Protein AF-0000000073452079 (afdb_homodimer)

Organism: Bacillus licheniformis (strain ATCC 14580 / DSM 13 / JCM 2505 / CCUG 7422 / NBRC 12200 / NCIMB 9375 / NCTC 10341 / NRRL NRS-1264 / Gibson 46) (NCBI:txid279010)

Structure (mmCIF, N/CA/C/O backbone):
data_AF-0000000073452079-model_v1
#
loop_
_entity.id
_entity.type
_entity.pdbx_description
1 polymer 'Uncharacterized protein'
#
loop_
_atom_site.group_PDB
_atom_site.id
_atom_site.type_symbol
_atom_site.label_atom_id
_atom_site.label_alt_id
_atom_site.label_comp_id
_atom_site.label_asym_id
_atom_site.label_entity_id
_atom_site.label_seq_id
_atom_site.pdbx_PDB_ins_code
_atom_site.Cartn_x
_atom_site.Cartn_y
_atom_site.Cartn_z
_atom_site.occupancy
_atom_site.B_iso_or_equiv
_atom_site.auth_seq_id
_atom_site.auth_comp_id
_atom_site.auth_asym_id
_atom_site.auth_atom_id
_atom_site.pdbx_PDB_model_num
ATOM 1 N N . MET A 1 1 ? -12.078 14.086 9.766 1 76.56 1 MET A N 1
ATOM 2 C CA . MET A 1 1 ? -10.648 14.258 9.523 1 76.56 1 MET A CA 1
ATOM 3 C C . MET A 1 1 ? -10.094 15.398 10.375 1 76.56 1 MET A C 1
ATOM 5 O O . MET A 1 1 ? -10.703 16.469 10.469 1 76.56 1 MET A O 1
ATOM 9 N N . ASN A 1 2 ? -9.172 15.008 11.172 1 83.81 2 ASN A N 1
ATOM 10 C CA . ASN A 1 2 ? -8.57 16.016 12.039 1 83.81 2 ASN A CA 1
ATOM 11 C C . ASN A 1 2 ? -7.367 16.672 11.375 1 83.81 2 ASN A C 1
ATOM 13 O O . ASN A 1 2 ? -6.348 16.031 11.141 1 83.81 2 ASN A O 1
ATOM 17 N N . LEU A 1 3 ? -7.477 17.953 11.031 1 92.69 3 LEU A N 1
ATOM 18 C CA . LEU A 1 3 ? -6.43 18.656 10.297 1 92.69 3 LEU A CA 1
ATOM 19 C C . LEU A 1 3 ? -5.652 19.594 11.227 1 92.69 3 LEU A C 1
ATOM 21 O O . LEU A 1 3 ? -4.875 20.422 10.758 1 92.69 3 LEU A O 1
ATOM 25 N N . ASN A 1 4 ? -5.828 19.391 12.555 1 90.44 4 ASN A N 1
ATOM 26 C CA . ASN A 1 4 ? -5.254 20.312 13.531 1 90.44 4 ASN A CA 1
ATOM 27 C C . ASN A 1 4 ? -3.748 20.125 13.664 1 90.44 4 ASN A C 1
ATOM 29 O O . ASN A 1 4 ? -3.068 20.922 14.312 1 90.44 4 ASN A O 1
ATOM 33 N N . ARG A 1 5 ? -3.312 19.078 12.984 1 93.75 5 ARG A N 1
ATOM 34 C CA . ARG A 1 5 ? -1.879 18.797 13.031 1 93.75 5 ARG 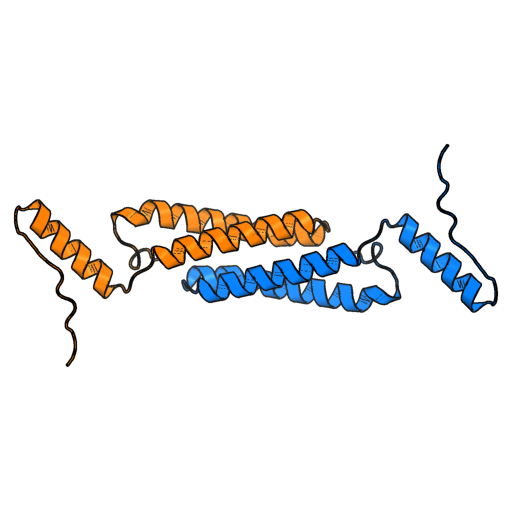A CA 1
ATOM 35 C C . ARG A 1 5 ? -1.174 19.359 11.797 1 93.75 5 ARG A C 1
ATOM 37 O O . ARG A 1 5 ? 0.013 19.109 11.586 1 93.75 5 ARG A O 1
ATOM 44 N N . PHE A 1 6 ? -1.953 20.188 11.078 1 95.56 6 PHE A N 1
ATOM 45 C CA . PHE A 1 6 ? -1.406 20.828 9.883 1 95.56 6 PHE A CA 1
ATOM 46 C C . PHE A 1 6 ? -1.555 22.344 9.953 1 95.56 6 PHE A C 1
ATOM 48 O O . PHE A 1 6 ? -2.559 22.844 10.461 1 95.56 6 PHE A O 1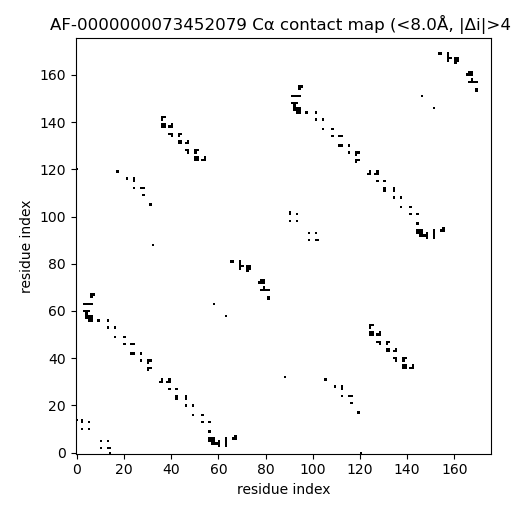
ATOM 55 N N . LEU A 1 7 ? -0.537 23 9.508 1 93.88 7 LEU A N 1
ATOM 56 C CA . LEU A 1 7 ? -0.651 24.453 9.414 1 93.88 7 LEU A CA 1
ATOM 57 C C . LEU A 1 7 ? -1.801 24.859 8.492 1 93.88 7 LEU A C 1
ATOM 59 O O . LEU A 1 7 ? -2.121 24.125 7.547 1 93.88 7 LEU A O 1
ATOM 63 N N . LYS A 1 8 ? -2.33 25.984 8.75 1 90.5 8 LYS A N 1
ATOM 64 C CA . LYS A 1 8 ? -3.461 26.469 7.965 1 90.5 8 LYS A CA 1
ATOM 65 C C . LYS A 1 8 ? -3.148 26.453 6.469 1 90.5 8 LYS A C 1
ATOM 67 O O . LYS A 1 8 ? -3.982 26.031 5.664 1 90.5 8 LYS A O 1
ATOM 72 N N . ALA A 1 9 ? -1.938 26.812 6.039 1 89.38 9 ALA A N 1
ATOM 73 C CA . ALA A 1 9 ? -1.518 26.906 4.641 1 89.38 9 ALA A CA 1
ATOM 74 C C . ALA A 1 9 ? -1.449 25.516 3.994 1 89.38 9 ALA A C 1
ATOM 76 O O . ALA A 1 9 ? -1.484 25.406 2.766 1 89.38 9 ALA A O 1
ATOM 77 N N . ASP A 1 10 ? -1.381 24.484 4.777 1 94.75 10 ASP A N 1
ATOM 78 C CA . ASP A 1 10 ? -1.18 23.125 4.266 1 94.75 10 ASP A CA 1
ATOM 79 C C . ASP A 1 10 ? -2.465 22.312 4.355 1 94.75 10 ASP A C 1
ATOM 81 O O . ASP A 1 10 ? -2.535 21.203 3.828 1 94.75 10 ASP A O 1
ATOM 85 N N . ARG A 1 11 ? -3.512 22.734 4.938 1 95.62 11 ARG A N 1
ATOM 86 C CA . ARG A 1 11 ? -4.688 21.938 5.289 1 95.62 11 ARG A CA 1
ATOM 87 C C . ARG A 1 11 ? -5.43 21.484 4.039 1 95.62 11 ARG A C 1
ATOM 89 O O . ARG A 1 11 ? -5.906 20.344 3.975 1 95.62 11 ARG A O 1
ATOM 96 N N . GLU A 1 12 ? -5.547 22.406 3.098 1 95.94 12 GLU A N 1
ATOM 97 C CA . GLU A 1 12 ? -6.219 22 1.869 1 95.94 12 GLU A CA 1
ATOM 98 C C . GLU A 1 12 ? -5.473 20.859 1.181 1 95.94 12 GLU A C 1
ATOM 100 O O . GLU A 1 12 ? -6.086 19.875 0.751 1 95.94 12 GLU A O 1
ATOM 105 N N . LYS A 1 13 ? -4.219 21.062 1.013 1 97.19 13 LYS A N 1
ATOM 106 C CA . LYS A 1 13 ? -3.41 20.016 0.395 1 97.19 13 LYS A CA 1
ATOM 107 C C . LYS A 1 13 ? -3.484 18.719 1.195 1 97.19 13 LYS A C 1
ATOM 109 O O . LYS A 1 13 ? -3.617 17.625 0.622 1 97.19 13 LYS A O 1
ATOM 114 N N . ALA A 1 14 ? -3.361 18.75 2.514 1 97.5 14 ALA A N 1
ATOM 115 C CA . ALA A 1 14 ? -3.449 17.562 3.367 1 97.5 14 ALA A CA 1
ATOM 116 C C . ALA A 1 14 ? -4.785 16.844 3.178 1 97.5 14 ALA A C 1
ATOM 118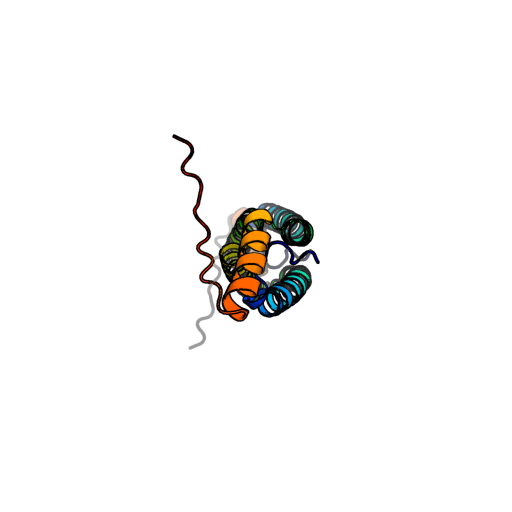 O O . ALA A 1 14 ? -4.824 15.617 3.061 1 97.5 14 ALA A O 1
ATOM 119 N N . GLU A 1 15 ? -5.836 17.594 3.121 1 97.12 15 GLU A N 1
ATOM 120 C CA . GLU A 1 15 ? -7.164 17.031 2.914 1 97.12 15 GLU A CA 1
ATOM 121 C C . GLU A 1 15 ? -7.238 16.266 1.592 1 97.12 15 GLU A C 1
ATOM 123 O O . GLU A 1 15 ? -7.777 15.164 1.534 1 97.12 15 GLU A O 1
ATOM 128 N N . ARG A 1 16 ? -6.742 16.844 0.517 1 97.56 16 ARG A N 1
ATOM 129 C CA . ARG A 1 16 ? -6.734 16.203 -0.794 1 97.56 16 ARG A CA 1
ATOM 130 C C . ARG A 1 16 ? -5.934 14.898 -0.764 1 97.56 16 ARG A C 1
ATOM 132 O O . ARG A 1 16 ? -6.34 13.898 -1.359 1 97.56 16 ARG A O 1
ATOM 139 N N . LEU A 1 17 ? -4.828 14.945 -0.024 1 98.06 17 LEU A N 1
ATOM 140 C CA . LEU A 1 17 ? -3.988 13.758 0.069 1 98.06 17 LEU A CA 1
ATOM 141 C C . LEU A 1 17 ? -4.691 12.656 0.858 1 98.06 17 LEU A C 1
ATOM 143 O O . LEU A 1 17 ? -4.594 11.477 0.513 1 98.06 17 LEU A O 1
ATOM 147 N N . PHE A 1 18 ? -5.426 13 1.907 1 97.75 18 PHE A N 1
ATOM 148 C CA . PHE A 1 18 ? -6.195 12.023 2.668 1 97.75 18 PHE A CA 1
ATOM 149 C C . PHE A 1 18 ? -7.238 11.352 1.785 1 97.75 18 PHE A C 1
ATOM 151 O O . PHE A 1 18 ? -7.332 10.117 1.759 1 97.75 18 PHE A O 1
ATOM 158 N N . ILE A 1 19 ? -7.914 12.156 1.069 1 97.81 19 ILE A N 1
ATOM 159 C CA . ILE A 1 19 ? -8.984 11.641 0.219 1 97.81 19 ILE A CA 1
ATOM 160 C C . ILE A 1 19 ? -8.391 10.727 -0.853 1 97.81 19 ILE A C 1
ATOM 162 O O . ILE A 1 19 ? -8.859 9.602 -1.047 1 97.81 19 ILE A O 1
ATOM 166 N N . SER A 1 20 ? -7.367 11.211 -1.511 1 98.19 20 SER A N 1
ATOM 167 C CA . SER A 1 20 ? -6.699 10.43 -2.547 1 98.19 20 SER A CA 1
ATOM 168 C C . SER A 1 20 ? -6.172 9.109 -1.993 1 98.19 20 SER A C 1
ATOM 170 O O . SER A 1 20 ? -6.309 8.062 -2.631 1 98.19 20 SER A O 1
ATOM 172 N N . THR A 1 21 ? -5.578 9.148 -0.859 1 98.56 21 THR A N 1
ATOM 173 C CA . THR A 1 21 ? -5 7.961 -0.249 1 98.56 21 THR A CA 1
ATOM 174 C C . THR A 1 21 ? -6.086 6.941 0.087 1 98.56 21 THR A C 1
ATOM 176 O O . THR A 1 21 ? -5.926 5.746 -0.17 1 98.56 21 THR A O 1
ATOM 179 N N . ARG A 1 22 ? -7.164 7.391 0.606 1 97.88 22 ARG A N 1
ATOM 180 C CA . ARG A 1 22 ? -8.281 6.504 0.917 1 97.88 22 ARG A CA 1
ATOM 181 C C . ARG A 1 22 ? -8.844 5.863 -0.349 1 97.88 22 ARG A C 1
ATOM 183 O O . ARG A 1 22 ? -9.172 4.676 -0.355 1 97.88 22 ARG A O 1
ATOM 190 N N . ASP A 1 23 ? -8.969 6.637 -1.409 1 98.31 23 ASP A N 1
ATOM 191 C CA . ASP A 1 23 ? -9.438 6.109 -2.686 1 98.31 23 ASP A CA 1
ATOM 192 C C . ASP A 1 23 ? -8.508 5.023 -3.211 1 98.31 23 ASP A C 1
ATOM 194 O O . ASP A 1 23 ? -8.961 3.984 -3.693 1 98.31 23 ASP A O 1
ATOM 198 N N . LEU A 1 24 ? -7.246 5.309 -3.117 1 98.69 24 LEU A N 1
ATOM 199 C CA . LEU A 1 24 ? -6.246 4.344 -3.57 1 98.69 24 LEU A CA 1
ATOM 200 C C . LEU A 1 24 ? -6.34 3.053 -2.768 1 98.69 24 LEU A C 1
ATOM 202 O O . LEU A 1 24 ? -6.309 1.959 -3.336 1 98.69 24 LEU A O 1
ATOM 206 N N . ILE A 1 25 ? -6.473 3.217 -1.452 1 98.75 25 ILE A N 1
ATOM 207 C CA . ILE A 1 25 ? -6.578 2.045 -0.589 1 98.75 25 ILE A CA 1
ATOM 208 C C . ILE A 1 25 ? -7.785 1.206 -1.001 1 98.75 25 ILE A C 1
ATOM 210 O O . ILE A 1 25 ? -7.711 -0.024 -1.044 1 98.75 25 ILE A O 1
ATOM 214 N N . SER A 1 26 ? -8.82 1.77 -1.353 1 98.38 26 SER A N 1
ATOM 215 C CA . SER A 1 26 ? -10.055 1.079 -1.699 1 98.38 26 SER A CA 1
ATOM 216 C C . SER A 1 26 ? -9.906 0.296 -3 1 98.38 26 SER A C 1
ATOM 218 O O . SER A 1 26 ? -10.719 -0.582 -3.299 1 98.38 26 SER A O 1
ATOM 220 N N . GLU A 1 27 ? -8.945 0.631 -3.789 1 98.38 27 GLU A N 1
ATOM 221 C CA . GLU A 1 27 ? -8.734 -0.029 -5.074 1 98.38 27 GLU A CA 1
ATOM 222 C C . GLU A 1 27 ? -7.887 -1.29 -4.91 1 98.38 27 GLU A C 1
ATOM 224 O O . GLU A 1 27 ? -7.883 -2.156 -5.789 1 98.38 27 GLU A O 1
ATOM 229 N N . LEU A 1 28 ? -7.188 -1.389 -3.854 1 98.56 28 LEU A N 1
ATOM 230 C CA . LEU A 1 28 ? -6.168 -2.422 -3.691 1 98.56 28 LEU A CA 1
ATOM 231 C C . LEU A 1 28 ? -6.801 -3.809 -3.668 1 98.56 28 LEU A C 1
ATOM 233 O O . LEU A 1 28 ? -6.312 -4.73 -4.32 1 98.56 28 LEU A O 1
ATOM 237 N N . PRO A 1 29 ? -7.941 -4.027 -2.975 1 97.5 29 PRO A N 1
ATOM 238 C CA . PRO A 1 29 ? -8.523 -5.371 -2.936 1 97.5 29 PRO A CA 1
ATOM 239 C C . PRO A 1 29 ? -8.867 -5.906 -4.324 1 97.5 29 PRO A C 1
ATOM 241 O O . PRO A 1 29 ? -8.57 -7.062 -4.633 1 97.5 29 PRO A O 1
ATOM 244 N N . ALA A 1 30 ? -9.461 -5.066 -5.129 1 96.88 30 ALA A N 1
ATOM 245 C CA . ALA A 1 30 ? -9.805 -5.504 -6.48 1 96.88 30 ALA A CA 1
ATOM 246 C C . ALA A 1 30 ? -8.555 -5.844 -7.285 1 96.88 30 ALA A C 1
ATOM 248 O O . ALA A 1 30 ? -8.539 -6.82 -8.039 1 96.88 30 ALA A O 1
ATOM 249 N N . ALA A 1 31 ? -7.523 -5.016 -7.203 1 97.19 31 ALA A N 1
ATOM 250 C CA . ALA A 1 31 ? -6.273 -5.27 -7.914 1 97.19 31 ALA A CA 1
ATOM 251 C C . ALA A 1 31 ? -5.691 -6.625 -7.527 1 97.19 31 ALA A C 1
ATOM 253 O O . ALA A 1 31 ? -5.234 -7.379 -8.391 1 97.19 31 ALA A O 1
ATOM 254 N N . ILE A 1 32 ? -5.734 -6.969 -6.254 1 96.62 32 ILE A N 1
ATOM 255 C CA . ILE A 1 32 ? -5.227 -8.242 -5.762 1 96.62 32 ILE A CA 1
ATOM 256 C C . ILE A 1 32 ? -6.082 -9.383 -6.301 1 96.62 32 ILE A C 1
ATOM 258 O O . ILE A 1 32 ? -5.555 -10.391 -6.789 1 96.62 32 ILE A O 1
ATOM 262 N N . GLU A 1 33 ? -7.387 -9.219 -6.227 1 93.69 33 GLU A N 1
ATOM 263 C CA . GLU A 1 33 ? -8.312 -10.25 -6.676 1 93.69 33 GLU A CA 1
ATOM 264 C C . GLU A 1 33 ? -8.141 -10.531 -8.164 1 93.69 33 GLU A C 1
ATOM 266 O O . GLU A 1 33 ? -8.281 -11.68 -8.609 1 93.69 33 GLU A O 1
ATOM 271 N N . GLU A 1 34 ? -7.84 -9.547 -8.914 1 94.5 34 GLU A N 1
ATOM 272 C CA . GLU A 1 34 ? -7.707 -9.656 -10.359 1 94.5 34 GLU A CA 1
ATOM 273 C C . GLU A 1 34 ? -6.273 -10.008 -10.758 1 94.5 34 GLU A C 1
ATOM 275 O O . GLU A 1 34 ? -5.941 -10.031 -11.945 1 94.5 34 GLU A O 1
ATOM 280 N N . HIS A 1 35 ? -5.363 -10.141 -9.82 1 94.81 35 HIS A N 1
ATOM 281 C CA . HIS A 1 35 ? -3.963 -10.508 -9.992 1 94.81 35 HIS A CA 1
ATOM 282 C C . HIS A 1 35 ? -3.193 -9.422 -10.734 1 94.81 35 HIS A C 1
ATOM 284 O O . HIS A 1 35 ? -2.309 -9.719 -11.539 1 94.81 35 HIS A O 1
ATOM 290 N N . ASP A 1 36 ? -3.693 -8.289 -10.625 1 96.56 36 ASP A N 1
ATOM 291 C CA . ASP A 1 36 ? -2.941 -7.145 -11.133 1 96.56 36 ASP A CA 1
ATOM 292 C C . ASP A 1 36 ? -1.875 -6.699 -10.141 1 96.56 36 ASP A C 1
ATOM 294 O O . ASP A 1 36 ? -1.983 -5.625 -9.547 1 96.56 36 ASP A O 1
ATOM 298 N N . PHE A 1 37 ? -0.832 -7.41 -10.023 1 97.44 37 PHE A N 1
ATOM 299 C CA . PHE A 1 37 ? 0.201 -7.191 -9.016 1 97.44 37 PHE A CA 1
ATOM 300 C C . PHE A 1 37 ? 1.016 -5.945 -9.344 1 97.44 37 PHE A C 1
ATOM 302 O O . PHE A 1 37 ? 1.437 -5.219 -8.438 1 97.44 37 PHE A O 1
ATOM 309 N N . GLU A 1 38 ? 1.176 -5.719 -10.633 1 97.38 38 GLU A N 1
ATOM 310 C CA . GLU A 1 38 ? 1.884 -4.504 -11.023 1 97.38 38 GLU A CA 1
ATOM 311 C C . GLU A 1 38 ? 1.089 -3.256 -10.656 1 97.38 38 GLU A C 1
ATOM 313 O O . GLU A 1 38 ? 1.649 -2.287 -10.141 1 97.38 38 GLU A O 1
ATOM 318 N N . GLY A 1 39 ? -0.21 -3.275 -10.906 1 98.31 39 GLY A N 1
ATOM 319 C CA . GLY A 1 39 ? -1.071 -2.188 -10.469 1 98.31 39 GLY A CA 1
ATOM 320 C C . GLY A 1 39 ? -1.051 -1.977 -8.969 1 98.31 39 GLY A C 1
ATOM 321 O O . GLY A 1 39 ? -1.015 -0.838 -8.5 1 98.31 39 GLY A O 1
ATOM 322 N N . CYS A 1 40 ? -1.054 -3.082 -8.234 1 98.56 40 CYS A N 1
ATOM 323 C CA . CYS A 1 40 ? -0.98 -3.014 -6.777 1 98.56 40 CYS A CA 1
ATOM 324 C C . CYS A 1 40 ? 0.295 -2.312 -6.328 1 98.56 40 CYS A C 1
ATOM 326 O O . CYS A 1 40 ? 0.262 -1.472 -5.426 1 98.56 40 CYS A O 1
ATOM 328 N N . VAL A 1 41 ? 1.403 -2.639 -6.918 1 98.81 41 VAL A N 1
ATOM 329 C CA . VAL A 1 41 ? 2.691 -2.037 -6.586 1 98.81 41 VAL A CA 1
ATOM 330 C C . VAL A 1 41 ? 2.635 -0.53 -6.824 1 98.81 41 VAL A C 1
ATOM 332 O O . VAL A 1 41 ? 3.072 0.255 -5.98 1 98.81 41 VAL A O 1
ATOM 335 N N . GLU A 1 42 ? 2.066 -0.187 -7.934 1 98.75 42 GLU A N 1
ATOM 336 C CA . GLU A 1 42 ? 1.959 1.229 -8.273 1 98.75 42 GLU A CA 1
ATOM 337 C C . GLU A 1 42 ? 1.081 1.974 -7.273 1 98.75 42 GLU A C 1
ATOM 339 O O . GLU A 1 42 ? 1.432 3.066 -6.824 1 98.75 42 GLU A O 1
ATOM 344 N N . ILE A 1 43 ? -0.052 1.402 -6.969 1 98.88 43 ILE A N 1
ATOM 345 C CA . ILE A 1 43 ? -0.964 2.01 -6.008 1 98.88 43 ILE A CA 1
ATOM 346 C C . ILE A 1 43 ? -0.269 2.154 -4.656 1 98.88 43 ILE A C 1
ATOM 348 O O . ILE A 1 43 ? -0.299 3.225 -4.047 1 98.88 43 ILE A O 1
ATOM 352 N N . ALA A 1 44 ? 0.377 1.076 -4.172 1 98.88 44 ALA A N 1
ATOM 353 C CA . ALA A 1 44 ? 1.053 1.094 -2.879 1 98.88 44 ALA A CA 1
ATOM 354 C C . ALA A 1 44 ? 2.186 2.117 -2.865 1 98.88 44 ALA A C 1
ATOM 356 O O . ALA A 1 44 ? 2.41 2.789 -1.855 1 98.88 44 ALA A O 1
ATOM 357 N N . ALA A 1 45 ? 2.9 2.252 -3.947 1 98.88 45 ALA A N 1
ATOM 358 C CA . ALA A 1 45 ? 3.971 3.242 -4.047 1 98.88 45 ALA A CA 1
ATOM 359 C C . ALA A 1 45 ? 3.42 4.66 -3.918 1 98.88 45 ALA A C 1
ATOM 361 O O . ALA A 1 45 ? 4.035 5.516 -3.277 1 98.88 45 ALA A O 1
ATOM 362 N N . THR A 1 46 ? 2.303 4.906 -4.543 1 98.88 46 THR A N 1
ATOM 363 C CA . THR A 1 46 ? 1.669 6.215 -4.441 1 98.88 46 THR A CA 1
ATOM 364 C C . THR A 1 46 ? 1.218 6.488 -3.01 1 98.88 46 THR A C 1
ATOM 366 O O . THR A 1 46 ? 1.347 7.609 -2.518 1 98.88 46 THR A O 1
ATOM 369 N N . ILE A 1 47 ? 0.692 5.469 -2.365 1 98.94 47 ILE A N 1
ATOM 370 C CA . ILE A 1 47 ? 0.299 5.605 -0.967 1 98.94 47 ILE A CA 1
ATOM 371 C C . ILE A 1 47 ? 1.512 5.996 -0.126 1 98.94 47 ILE A C 1
ATOM 373 O O . ILE A 1 47 ? 1.421 6.875 0.735 1 98.94 47 ILE A O 1
ATOM 377 N N . ILE A 1 48 ? 2.635 5.395 -0.388 1 98.94 48 ILE A N 1
ATOM 378 C CA . ILE A 1 48 ? 3.865 5.723 0.327 1 98.94 48 ILE A CA 1
ATOM 379 C C . ILE A 1 48 ? 4.207 7.195 0.123 1 98.94 48 ILE A C 1
ATOM 381 O O . ILE A 1 48 ? 4.5 7.91 1.085 1 98.94 48 ILE A O 1
ATOM 385 N N . LEU A 1 49 ? 4.148 7.613 -1.11 1 98.88 49 LEU A N 1
ATOM 386 C CA . LEU A 1 49 ? 4.469 9.008 -1.418 1 98.88 49 LEU A CA 1
ATOM 387 C C . LEU A 1 49 ? 3.525 9.953 -0.688 1 98.88 49 LEU A C 1
ATOM 389 O O . LEU A 1 49 ? 3.969 10.938 -0.086 1 98.88 49 LEU A O 1
ATOM 393 N N . ASN A 1 50 ? 2.234 9.672 -0.745 1 98.81 50 ASN A N 1
ATOM 394 C CA . ASN A 1 50 ? 1.255 10.508 -0.06 1 98.81 50 ASN A CA 1
ATOM 395 C C . ASN A 1 50 ? 1.527 10.578 1.439 1 98.81 50 ASN A C 1
ATOM 397 O O . ASN A 1 50 ? 1.449 11.656 2.039 1 98.81 50 ASN A O 1
ATOM 401 N N . CYS A 1 51 ? 1.852 9.469 2.01 1 98.69 51 CYS A N 1
ATOM 402 C CA . CYS A 1 51 ? 2.084 9.406 3.449 1 98.69 51 CYS A CA 1
ATOM 403 C C . CYS A 1 51 ? 3.354 10.156 3.83 1 98.69 51 CYS A C 1
ATOM 405 O O . CYS A 1 51 ? 3.402 10.812 4.871 1 98.69 51 CYS A O 1
ATOM 407 N N . LYS A 1 52 ? 4.371 10.016 3.033 1 98.56 52 LYS A N 1
ATOM 408 C CA . LYS A 1 52 ? 5.59 10.781 3.287 1 98.56 52 LYS A CA 1
ATOM 409 C C . LYS A 1 52 ? 5.312 12.281 3.236 1 98.56 52 LYS A C 1
ATOM 411 O O . LYS A 1 52 ? 5.816 13.039 4.066 1 98.56 52 LYS A O 1
ATOM 416 N N . ASP A 1 53 ? 4.523 12.734 2.283 1 98 53 ASP A N 1
ATOM 417 C CA . ASP A 1 53 ? 4.148 14.141 2.182 1 98 53 ASP A CA 1
ATOM 418 C C . ASP A 1 53 ? 3.344 14.578 3.4 1 98 53 ASP A C 1
ATOM 420 O O . ASP A 1 53 ? 3.582 15.656 3.953 1 98 53 ASP A O 1
ATOM 424 N N . LEU A 1 54 ? 2.432 13.742 3.787 1 97.94 54 LEU A N 1
ATOM 425 C CA . LEU A 1 54 ? 1.606 14.055 4.949 1 97.94 54 LEU A CA 1
ATOM 426 C C . LEU A 1 54 ? 2.459 14.156 6.211 1 97.94 54 LEU A C 1
ATOM 428 O O . LEU A 1 54 ? 2.266 15.062 7.023 1 97.94 54 LEU A O 1
ATOM 432 N N . LYS A 1 55 ? 3.342 13.25 6.332 1 97.31 55 LYS A N 1
ATOM 433 C CA . LYS A 1 55 ? 4.242 13.273 7.48 1 97.31 55 LYS A CA 1
ATOM 434 C C . LYS A 1 55 ? 5.066 14.555 7.508 1 97.31 55 LYS A C 1
ATOM 436 O O . LYS A 1 55 ? 5.25 15.156 8.57 1 97.31 55 LYS A O 1
ATOM 441 N N . ARG A 1 56 ? 5.508 14.969 6.398 1 96.69 56 ARG A N 1
ATOM 442 C CA . ARG A 1 56 ? 6.312 16.188 6.281 1 96.69 56 ARG A CA 1
ATOM 443 C C . ARG A 1 56 ? 5.508 17.406 6.695 1 96.69 56 ARG A C 1
ATOM 445 O O . ARG A 1 56 ? 6.055 18.344 7.293 1 96.69 56 ARG A O 1
ATOM 452 N N . MET A 1 57 ? 4.277 17.344 6.449 1 95.5 57 MET A N 1
ATOM 453 C CA . MET A 1 57 ? 3.414 18.5 6.695 1 95.5 57 MET A CA 1
ATOM 454 C C . MET A 1 57 ? 2.883 18.484 8.125 1 95.5 57 MET A C 1
ATOM 456 O O . MET A 1 57 ? 2.318 19.484 8.594 1 95.5 57 MET A O 1
ATOM 460 N N . GLU A 1 58 ? 3.023 17.406 8.75 1 95.44 58 GLU A N 1
ATOM 461 C CA . GLU A 1 58 ? 2.426 17.25 10.07 1 95.44 58 GLU A CA 1
ATOM 462 C C . GLU A 1 58 ? 3.289 17.906 11.141 1 95.44 58 GLU A C 1
ATOM 464 O O . GLU A 1 58 ? 4.516 17.797 11.109 1 95.44 58 GLU A O 1
ATOM 469 N N . HIS A 1 59 ? 2.66 18.562 12.109 1 92 59 HIS A N 1
ATOM 470 C CA . HIS A 1 59 ? 3.291 19.172 13.273 1 92 59 HIS A CA 1
ATOM 471 C C . HIS A 1 59 ? 2.482 18.922 14.539 1 92 59 HIS A C 1
ATOM 473 O O . HIS A 1 59 ? 1.27 18.703 14.477 1 92 59 HIS A O 1
ATOM 479 N N . PRO A 1 60 ? 3.273 18.891 15.625 1 90.5 60 PRO A N 1
ATOM 480 C CA . PRO A 1 60 ? 2.496 18.844 16.859 1 90.5 60 PRO A CA 1
ATOM 481 C C . PRO A 1 60 ? 1.485 19.984 16.984 1 90.5 60 PRO A C 1
ATOM 483 O O . PRO A 1 60 ? 1.77 21.109 16.562 1 90.5 60 PRO A O 1
ATOM 486 N N . GLU A 1 61 ? 0.383 19.672 17.5 1 87.81 61 GLU A N 1
ATOM 487 C CA . GLU A 1 61 ? -0.72 20.625 17.578 1 87.81 61 GLU A CA 1
ATOM 488 C C . GLU A 1 61 ? -0.277 21.922 18.219 1 87.81 61 GLU A C 1
ATOM 490 O O . GLU A 1 61 ? -0.709 23 17.812 1 87.81 61 GLU A O 1
ATOM 495 N N . GLN A 1 62 ? 0.51 21.781 19.219 1 88.56 62 GLN A N 1
ATOM 496 C CA . GLN A 1 62 ? 0.99 22.969 19.922 1 88.56 62 GLN A CA 1
ATOM 497 C C . GLN A 1 62 ? 1.768 23.891 19 1 88.56 62 GLN A C 1
ATOM 499 O O . GLN A 1 62 ? 1.64 25.109 19.078 1 88.56 62 GLN A O 1
ATOM 504 N N . VAL A 1 63 ? 2.553 23.25 18.141 1 90.06 63 VAL A N 1
ATOM 505 C CA . VAL A 1 63 ? 3.342 24.016 17.188 1 90.06 63 VAL A CA 1
ATOM 506 C C . VAL A 1 63 ? 2.414 24.703 16.188 1 90.06 63 VAL A C 1
ATOM 508 O O . VAL A 1 63 ? 2.615 25.875 15.852 1 90.06 63 VAL A O 1
ATOM 511 N N . VAL A 1 64 ? 1.407 24.062 15.82 1 88.88 64 VAL A N 1
ATOM 512 C CA . VAL A 1 64 ? 0.439 24.609 14.883 1 88.88 64 VAL A CA 1
ATOM 513 C C . VAL A 1 64 ? -0.262 25.812 15.508 1 88.88 64 VAL A C 1
ATOM 515 O O . VAL A 1 64 ? -0.385 26.875 14.875 1 88.88 64 VAL A O 1
ATOM 518 N N . ARG A 1 65 ? -0.605 25.703 16.719 1 86.31 65 ARG A N 1
ATOM 519 C CA . ARG A 1 65 ? -1.29 26.781 17.406 1 86.31 65 ARG A CA 1
ATOM 520 C C . ARG A 1 65 ? -0.385 28.016 17.547 1 86.31 65 ARG A C 1
ATOM 522 O O . ARG A 1 65 ? -0.822 29.141 17.328 1 86.31 65 ARG A O 1
ATOM 529 N N . LEU A 1 66 ? 0.822 27.766 17.906 1 87.75 66 LEU A N 1
ATOM 530 C CA . LEU A 1 66 ? 1.779 28.859 18.062 1 87.75 66 LEU A CA 1
ATOM 531 C C . LEU A 1 66 ? 1.995 29.578 16.734 1 87.75 66 LEU A C 1
ATOM 533 O O . LEU A 1 66 ? 2.055 30.812 16.688 1 87.75 66 LEU A O 1
ATOM 537 N N . HIS A 1 67 ? 2.045 28.766 15.758 1 86.25 67 HIS A N 1
ATOM 538 C CA . HIS A 1 67 ? 2.227 29.359 14.438 1 86.25 67 HIS A CA 1
ATOM 539 C C . HIS A 1 67 ? 1.021 30.203 14.039 1 86.25 67 HIS A C 1
ATOM 541 O O . HIS A 1 67 ? 1.175 31.281 13.453 1 86.25 67 HIS A O 1
ATOM 547 N N . GLU A 1 68 ? -0.119 29.781 14.297 1 85.12 68 GLU A N 1
ATOM 548 C CA . GLU A 1 68 ? -1.331 30.516 13.93 1 85.12 68 GLU A CA 1
ATOM 549 C C . GLU A 1 68 ? -1.445 31.812 14.719 1 85.12 68 GLU A C 1
ATOM 551 O O . GLU A 1 68 ? -1.834 32.844 14.164 1 85.12 68 GLU A O 1
ATOM 556 N N . ILE A 1 69 ? -1.059 31.75 15.969 1 84.56 69 ILE A N 1
ATOM 557 C CA . ILE A 1 69 ? -1.057 32.938 16.797 1 84.56 69 ILE A CA 1
ATOM 558 C C . ILE A 1 69 ? -0.022 33.938 16.266 1 84.56 69 ILE A C 1
ATOM 560 O O . ILE A 1 69 ? -0.317 35.125 16.094 1 84.56 69 ILE A O 1
ATOM 564 N N . ALA A 1 70 ? 1.137 33.5 16.016 1 83.81 70 ALA A N 1
ATOM 565 C CA . ALA A 1 70 ? 2.213 34.344 15.5 1 83.81 70 ALA A CA 1
ATOM 566 C C . ALA A 1 70 ? 1.827 34.969 14.164 1 83.81 70 ALA A C 1
ATOM 568 O O . ALA A 1 70 ? 2.115 36.156 13.922 1 83.81 70 ALA A O 1
ATOM 569 N N . SER A 1 71 ? 1.167 34.156 13.367 1 79.88 71 SER A N 1
ATOM 570 C CA . SER A 1 71 ? 0.749 34.656 12.062 1 79.88 71 SER A CA 1
ATOM 571 C C . SER A 1 71 ? -0.278 35.781 12.195 1 79.88 71 SER A C 1
ATOM 573 O O . SER A 1 71 ? -0.263 36.75 11.422 1 79.88 71 SER A O 1
ATOM 575 N N . LYS A 1 72 ? -1.118 35.688 13.203 1 80.56 72 LYS A N 1
ATOM 576 C CA . LYS A 1 72 ? -2.117 36.719 13.453 1 80.56 72 LYS A CA 1
ATOM 577 C C . LYS A 1 72 ? -1.459 38.062 13.867 1 80.56 72 LYS A C 1
ATOM 579 O O . LYS A 1 72 ? -1.883 39.125 13.438 1 80.56 72 LYS A O 1
ATOM 584 N N . PHE A 1 73 ? -0.409 37.875 14.578 1 80.31 73 PHE A N 1
ATOM 585 C CA . PHE A 1 73 ? 0.284 39.062 15.039 1 80.31 73 PHE A CA 1
ATOM 586 C C . PHE A 1 73 ? 1.102 39.688 13.914 1 80.31 73 PHE A C 1
ATOM 588 O O . PHE A 1 73 ? 1.142 40.906 13.773 1 80.31 73 PHE A O 1
ATOM 595 N N . ALA A 1 74 ? 1.706 38.844 13.125 1 76.56 74 ALA A N 1
ATOM 596 C CA . ALA A 1 74 ? 2.484 39.344 12 1 76.56 74 ALA A CA 1
ATOM 597 C C . ALA A 1 74 ? 1.594 40.094 11.008 1 76.56 74 ALA A C 1
ATOM 599 O O . ALA A 1 74 ? 1.986 41.125 10.469 1 76.56 74 ALA A O 1
ATOM 600 N N . ASN A 1 75 ? 0.485 39.625 10.938 1 78.38 75 ASN A N 1
ATOM 601 C CA . ASN A 1 75 ? -0.453 40.25 10.023 1 78.38 75 ASN A CA 1
ATOM 602 C C . ASN A 1 75 ? -0.901 41.625 10.547 1 78.38 75 ASN A C 1
ATOM 604 O O . ASN A 1 75 ? -1.333 42.469 9.766 1 78.38 75 ASN A O 1
ATOM 608 N N . ARG A 1 76 ? -0.706 41.781 11.898 1 81.06 76 ARG A N 1
ATOM 609 C CA . ARG A 1 76 ? -1.056 43.062 12.516 1 81.06 76 ARG A CA 1
ATOM 610 C C . ARG A 1 76 ? 0.173 43.938 12.672 1 81.06 76 ARG A C 1
ATOM 612 O O . ARG A 1 76 ? 0.118 44.969 13.352 1 81.06 76 ARG A O 1
ATOM 619 N N . GLY A 1 77 ? 1.27 43.5 11.945 1 73.56 77 GLY A N 1
ATOM 620 C CA . GLY A 1 77 ? 2.475 44.312 11.977 1 73.56 77 GLY A CA 1
ATOM 621 C C . GLY A 1 77 ? 3.348 44.062 13.188 1 73.56 77 GLY A C 1
ATOM 622 O O . GLY A 1 77 ? 4.258 44.812 13.492 1 73.56 77 GLY A O 1
ATOM 623 N N . LEU A 1 78 ? 2.908 42.875 14 1 66.5 78 LEU A N 1
ATOM 624 C CA . LEU A 1 78 ? 3.707 42.562 15.18 1 66.5 78 LEU A CA 1
ATOM 625 C C . LEU A 1 78 ? 4.688 41.438 14.883 1 66.5 78 LEU A C 1
ATOM 627 O O . LEU A 1 78 ? 4.344 40.469 14.188 1 66.5 78 LEU A O 1
ATOM 631 N N . ASN A 1 79 ? 6.051 41.625 14.898 1 60.03 79 ASN A N 1
ATOM 632 C CA . ASN A 1 79 ? 7.074 40.594 14.68 1 60.03 79 ASN A CA 1
ATOM 633 C C . ASN A 1 79 ? 7.039 39.531 15.773 1 60.03 79 ASN A C 1
ATOM 635 O O . ASN A 1 79 ? 7.309 39.812 16.938 1 60.03 79 ASN A O 1
ATOM 639 N N . VAL A 1 80 ? 6.266 38.469 15.664 1 57.09 80 VAL A N 1
ATOM 640 C CA . VAL A 1 80 ? 6.176 37.438 16.672 1 57.09 80 VAL A CA 1
ATOM 641 C C . VAL A 1 80 ? 7.09 36.25 16.312 1 57.09 80 VAL A C 1
ATOM 643 O O . VAL A 1 80 ? 7.121 35.844 15.148 1 57.09 80 VAL A O 1
ATOM 646 N N . SER A 1 81 ? 8.297 36.125 16.953 1 54.12 81 SER A N 1
ATOM 647 C CA . SER A 1 81 ? 9.195 35 16.688 1 54.12 81 SER A CA 1
ATOM 648 C C . SER A 1 81 ? 8.953 33.844 17.672 1 54.12 81 SER A C 1
ATOM 650 O O . SER A 1 81 ? 8.75 34.094 18.859 1 54.12 81 SER A O 1
ATOM 652 N N . THR A 1 82 ? 8.422 32.781 17.266 1 53.91 82 THR A N 1
ATOM 653 C CA . THR A 1 82 ? 8.289 31.578 18.078 1 53.91 82 THR A CA 1
ATOM 654 C C . THR A 1 82 ? 9.633 31.156 18.656 1 53.91 82 THR A C 1
ATOM 656 O O . THR A 1 82 ? 10.602 30.984 17.922 1 53.91 82 THR A O 1
ATOM 659 N N . VAL A 1 83 ? 9.984 31.438 19.891 1 51.53 83 VAL A N 1
ATOM 660 C CA . VAL A 1 83 ? 11.258 31.047 20.5 1 51.53 83 VAL A CA 1
ATOM 661 C C . VAL A 1 83 ? 11.109 29.703 21.188 1 51.53 83 VAL A C 1
ATOM 663 O O . VAL A 1 83 ? 10.07 29.406 21.781 1 51.53 83 VAL A O 1
ATOM 666 N N . ARG A 1 84 ? 11.586 28.516 20.516 1 50.16 84 ARG A N 1
ATOM 667 C CA . ARG A 1 84 ? 11.656 27.219 21.188 1 50.16 84 ARG A CA 1
ATOM 668 C C . ARG A 1 84 ? 12.406 27.328 22.516 1 50.16 84 ARG A C 1
ATOM 670 O O . ARG A 1 84 ? 13.469 27.953 22.578 1 50.16 84 ARG A O 1
ATOM 677 N N . ARG A 1 85 ? 11.727 27.125 23.609 1 48.69 85 ARG A N 1
ATOM 678 C CA . ARG A 1 85 ? 12.359 27.203 24.922 1 48.69 85 ARG A CA 1
ATOM 679 C C . ARG A 1 85 ? 13.383 26.094 25.109 1 48.69 85 ARG A C 1
ATOM 681 O O . ARG A 1 85 ? 13.078 24.922 24.875 1 48.69 85 ARG A O 1
ATOM 688 N N . SER A 1 86 ? 14.625 26.281 24.734 1 46.59 86 SER A N 1
ATOM 689 C CA . SER A 1 86 ? 15.703 25.359 25.078 1 46.59 86 SER A CA 1
ATOM 690 C C . SER A 1 86 ? 15.695 25.031 26.562 1 46.59 86 SER A C 1
ATOM 692 O O . SER A 1 86 ? 15.727 25.938 27.406 1 46.59 86 SER A O 1
ATOM 694 N N . PHE A 1 87 ? 14.914 24.047 27 1 40.28 87 PHE A N 1
ATOM 695 C CA . PHE A 1 87 ? 15.117 23.703 28.406 1 40.28 87 PHE A CA 1
ATOM 696 C C . PHE A 1 87 ? 16.594 23.422 28.672 1 40.28 87 PHE A C 1
ATOM 698 O O . PHE A 1 87 ? 17.203 22.609 27.984 1 40.28 87 PHE A O 1
ATOM 705 N N . GLN A 1 88 ? 17.344 24.375 29.281 1 34.12 88 GLN A N 1
ATOM 706 C CA . GLN A 1 88 ? 18.625 24.078 29.922 1 34.12 88 GLN A CA 1
ATOM 707 C C . GLN A 1 88 ? 18.484 22.953 30.938 1 34.12 88 GLN A C 1
ATOM 709 O O . GLN A 1 88 ? 17.516 22.922 31.703 1 34.12 88 GLN A O 1
ATOM 714 N N . MET B 1 1 ? -10.359 -17.438 -4.383 1 76.38 1 MET B N 1
ATOM 715 C CA . MET B 1 1 ? -8.984 -17.188 -4.812 1 76.38 1 MET B CA 1
ATOM 716 C C . MET B 1 1 ? -8.562 -18.188 -5.887 1 76.38 1 MET B C 1
ATOM 718 O O . MET B 1 1 ? -8.82 -19.375 -5.77 1 76.38 1 MET B O 1
ATOM 722 N N . ASN B 1 2 ? -8.258 -17.609 -6.988 1 83.31 2 ASN B N 1
ATOM 723 C CA . ASN B 1 2 ? -7.848 -18.469 -8.094 1 83.31 2 ASN B CA 1
ATOM 724 C C . ASN B 1 2 ? -6.336 -18.688 -8.102 1 83.31 2 ASN B C 1
ATOM 726 O O . ASN B 1 2 ? -5.566 -17.75 -8.297 1 83.31 2 ASN B O 1
ATOM 730 N N . LEU B 1 3 ? -5.883 -19.906 -7.84 1 92.38 3 LEU B N 1
ATOM 731 C CA . LEU B 1 3 ? -4.465 -20.219 -7.711 1 92.38 3 LEU B CA 1
ATOM 732 C C . LEU B 1 3 ? -3.949 -20.938 -8.953 1 92.38 3 LEU B C 1
ATOM 734 O O . LEU B 1 3 ? -2.832 -21.453 -8.953 1 92.38 3 LEU B O 1
ATOM 738 N N . ASN B 1 4 ? -4.75 -20.906 -10.047 1 90.06 4 ASN B N 1
ATOM 739 C CA . ASN B 1 4 ? -4.43 -21.672 -11.242 1 90.06 4 ASN B CA 1
ATOM 740 C C . ASN B 1 4 ? -3.285 -21.031 -12.023 1 90.06 4 ASN B C 1
ATOM 742 O O . ASN B 1 4 ? -2.756 -21.641 -12.961 1 90.06 4 ASN B O 1
ATOM 746 N N . ARG B 1 5 ? -2.941 -19.875 -11.523 1 93.5 5 ARG B N 1
ATOM 747 C CA . ARG B 1 5 ? -1.843 -19.188 -12.195 1 93.5 5 ARG B CA 1
ATOM 748 C C . ARG B 1 5 ? -0.526 -19.422 -11.461 1 93.5 5 ARG B C 1
ATOM 750 O O . ARG B 1 5 ? 0.486 -18.797 -11.781 1 93.5 5 ARG B O 1
ATOM 757 N N . PHE B 1 6 ? -0.584 -20.391 -10.531 1 95.5 6 PHE B N 1
ATOM 758 C CA . PHE B 1 6 ? 0.605 -20.719 -9.766 1 95.5 6 PHE B CA 1
ATOM 759 C C . PHE B 1 6 ? 0.911 -22.219 -9.867 1 95.5 6 PHE B C 1
ATOM 761 O O . PHE B 1 6 ? -0.004 -23.047 -9.898 1 95.5 6 PHE B O 1
ATOM 768 N N . LEU B 1 7 ? 2.164 -22.5 -9.984 1 93.75 7 LEU B N 1
ATOM 769 C CA . LEU B 1 7 ? 2.553 -23.906 -9.953 1 93.75 7 LEU B CA 1
ATOM 770 C C . LEU B 1 7 ? 2.127 -24.562 -8.648 1 93.75 7 LEU B C 1
ATOM 772 O O . LEU B 1 7 ? 2.064 -23.906 -7.609 1 93.75 7 LEU B O 1
ATOM 776 N N . LYS B 1 8 ? 1.921 -25.828 -8.711 1 90.38 8 LYS B N 1
ATOM 777 C CA . LYS B 1 8 ? 1.478 -26.578 -7.539 1 90.38 8 LYS B CA 1
ATOM 778 C C . LYS B 1 8 ? 2.406 -26.344 -6.352 1 90.38 8 LYS B C 1
ATOM 780 O O . LYS B 1 8 ? 1.946 -26.156 -5.227 1 90.38 8 LYS B O 1
ATOM 785 N N . ALA B 1 9 ? 3.717 -26.281 -6.551 1 89.12 9 ALA B N 1
ATOM 786 C CA . ALA B 1 9 ? 4.73 -26.141 -5.512 1 89.12 9 ALA B CA 1
ATOM 787 C C . ALA B 1 9 ? 4.664 -24.75 -4.863 1 89.12 9 ALA B C 1
ATOM 789 O O . ALA B 1 9 ? 5.16 -24.562 -3.752 1 89.12 9 ALA B O 1
ATOM 790 N N . ASP B 1 10 ? 4.051 -23.812 -5.508 1 94.81 10 ASP B N 1
ATOM 791 C CA . ASP B 1 10 ? 4.043 -22.422 -5.043 1 94.81 10 ASP B CA 1
ATOM 792 C C . ASP B 1 10 ? 2.68 -22.047 -4.473 1 94.81 10 ASP B C 1
ATOM 794 O O . ASP B 1 10 ? 2.523 -20.969 -3.893 1 94.81 10 ASP B O 1
ATOM 798 N N . ARG B 1 11 ? 1.667 -22.812 -4.555 1 95.62 11 ARG B N 1
ATOM 799 C CA . ARG B 1 11 ? 0.283 -22.438 -4.273 1 95.62 11 ARG B CA 1
ATOM 800 C 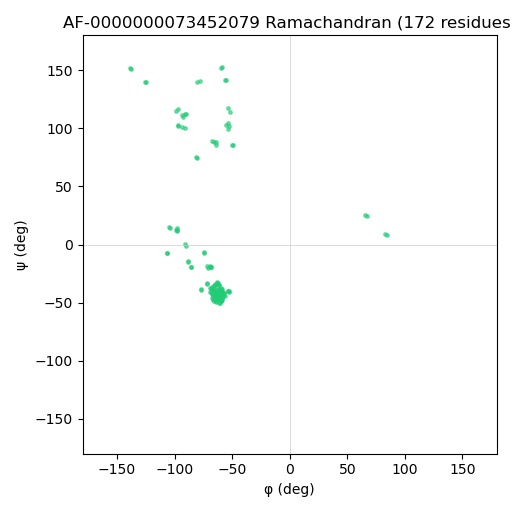C . ARG B 1 11 ? 0.088 -22.141 -2.793 1 95.62 11 ARG B C 1
ATOM 802 O O . ARG B 1 11 ? -0.625 -21.203 -2.436 1 95.62 11 ARG B O 1
ATOM 809 N N . GLU B 1 12 ? 0.705 -22.969 -1.967 1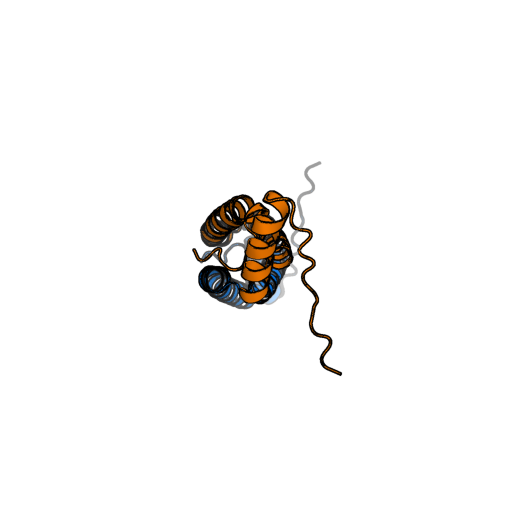 95.81 12 GLU B N 1
ATOM 810 C CA . GLU B 1 12 ? 0.574 -22.703 -0.538 1 95.81 12 GLU B CA 1
ATOM 811 C C . GLU B 1 12 ? 1.164 -21.344 -0.18 1 95.81 12 GLU B C 1
ATOM 813 O O . GLU B 1 12 ? 0.549 -20.562 0.556 1 95.81 12 GLU B O 1
ATOM 818 N N . LYS B 1 13 ? 2.348 -21.125 -0.615 1 97.12 13 LYS B N 1
ATOM 819 C CA . LYS B 1 13 ? 2.986 -19.844 -0.355 1 97.12 13 LYS B CA 1
ATOM 820 C C . LYS B 1 13 ? 2.166 -18.703 -0.937 1 97.12 13 LYS B C 1
ATOM 822 O O . LYS B 1 13 ? 1.983 -17.672 -0.286 1 97.12 13 LYS B O 1
ATOM 827 N N . ALA B 1 14 ? 1.687 -18.781 -2.166 1 97.5 14 ALA B N 1
ATOM 828 C CA . ALA B 1 14 ? 0.864 -17.766 -2.799 1 97.5 14 ALA B CA 1
ATOM 829 C C . ALA B 1 14 ? -0.384 -17.469 -1.971 1 97.5 14 ALA B C 1
ATOM 831 O O . ALA B 1 14 ? -0.739 -16.312 -1.758 1 97.5 14 ALA B O 1
ATOM 832 N N . GLU B 1 15 ? -1.015 -18.484 -1.495 1 97.12 15 GLU B N 1
ATOM 833 C CA . GLU B 1 15 ? -2.207 -18.344 -0.667 1 97.12 15 GLU B CA 1
ATOM 834 C C . GLU B 1 15 ? -1.901 -17.547 0.598 1 97.12 15 GLU B C 1
ATOM 836 O O . GLU B 1 15 ? -2.666 -16.656 0.978 1 97.12 15 GLU B O 1
ATOM 841 N N . ARG B 1 16 ? -0.828 -17.844 1.285 1 97.56 16 ARG B N 1
ATOM 842 C CA . ARG B 1 16 ? -0.421 -17.141 2.494 1 97.56 16 ARG B CA 1
ATOM 843 C C . ARG B 1 16 ? -0.159 -15.664 2.199 1 97.56 16 ARG B C 1
ATOM 845 O O . ARG B 1 16 ? -0.531 -14.789 2.988 1 97.56 16 ARG B O 1
ATOM 852 N N . LEU B 1 17 ? 0.455 -15.422 1.042 1 98.06 17 LEU B N 1
ATOM 853 C CA . LEU B 1 17 ? 0.753 -14.047 0.667 1 98.06 17 LEU B CA 1
ATOM 854 C C . LEU B 1 17 ? -0.527 -13.273 0.365 1 98.06 17 LEU B C 1
ATOM 856 O O . LEU B 1 17 ? -0.644 -12.102 0.71 1 98.06 17 LEU B O 1
ATOM 860 N N . PHE B 1 18 ? -1.516 -13.906 -0.263 1 97.75 18 PHE B N 1
ATOM 861 C CA . PHE B 1 18 ? -2.803 -13.273 -0.521 1 97.75 18 PHE B CA 1
ATOM 862 C C . PHE B 1 18 ? -3.482 -12.875 0.785 1 97.75 18 PHE B C 1
ATOM 864 O O . PHE B 1 18 ? -3.928 -11.742 0.941 1 97.75 18 PHE B O 1
ATOM 871 N N . ILE B 1 19 ? -3.48 -13.789 1.677 1 97.81 19 ILE B N 1
ATOM 872 C CA . ILE B 1 19 ? -4.148 -13.562 2.953 1 97.81 19 ILE B CA 1
ATOM 873 C C . ILE B 1 19 ? -3.447 -12.43 3.705 1 97.81 19 ILE B C 1
ATOM 875 O O . ILE B 1 19 ? -4.094 -11.492 4.172 1 97.81 19 ILE B O 1
ATOM 879 N N . SER B 1 20 ? -2.148 -12.523 3.783 1 98.19 20 SER B N 1
ATOM 880 C CA . SER B 1 20 ? -1.356 -11.5 4.461 1 98.19 20 SER B CA 1
ATOM 881 C C . SER B 1 20 ? -1.563 -10.133 3.826 1 98.19 20 SER B C 1
ATOM 883 O O . SER B 1 20 ? -1.713 -9.133 4.531 1 98.19 20 SER B O 1
ATOM 885 N N . THR B 1 21 ? -1.565 -10.086 2.541 1 98.56 21 THR B N 1
ATOM 886 C CA . THR B 1 21 ? -1.719 -8.82 1.822 1 98.56 21 THR B CA 1
ATOM 887 C C . THR B 1 21 ? -3.09 -8.211 2.09 1 98.56 21 THR B C 1
ATOM 889 O O . THR B 1 21 ? -3.203 -7.008 2.332 1 98.56 21 THR B O 1
ATOM 892 N N . ARG B 1 22 ? -4.094 -9 2.086 1 97.88 22 ARG B N 1
ATOM 893 C CA . ARG B 1 22 ? -5.441 -8.523 2.377 1 97.88 22 ARG B CA 1
ATOM 894 C C . ARG B 1 22 ? -5.535 -7.988 3.803 1 97.88 22 ARG B C 1
ATOM 896 O O . ARG B 1 22 ? -6.172 -6.965 4.047 1 97.88 22 ARG B O 1
ATOM 903 N N . ASP B 1 23 ? -4.926 -8.672 4.746 1 98.38 23 ASP B N 1
ATOM 904 C CA . ASP B 1 23 ? -4.91 -8.219 6.133 1 98.38 23 ASP B CA 1
ATOM 905 C C . ASP B 1 23 ? -4.219 -6.867 6.258 1 98.38 23 ASP B C 1
ATOM 907 O O . ASP B 1 23 ? -4.703 -5.98 6.965 1 98.38 23 ASP B O 1
ATOM 911 N N . LEU B 1 24 ? -3.109 -6.773 5.594 1 98.69 24 LEU B N 1
ATOM 912 C CA . LEU B 1 24 ? -2.361 -5.523 5.613 1 98.69 24 LEU B CA 1
ATOM 913 C C . LEU B 1 24 ? -3.193 -4.383 5.035 1 98.69 24 LEU B C 1
ATOM 915 O O . LEU B 1 24 ? -3.244 -3.291 5.609 1 98.69 24 LEU B O 1
ATOM 919 N N . ILE B 1 25 ? -3.857 -4.676 3.918 1 98.75 25 ILE B N 1
ATOM 920 C CA . ILE B 1 25 ? -4.688 -3.662 3.279 1 98.75 25 ILE B CA 1
ATOM 921 C C . ILE B 1 25 ? -5.773 -3.199 4.25 1 98.75 25 ILE B C 1
ATOM 923 O O . ILE B 1 2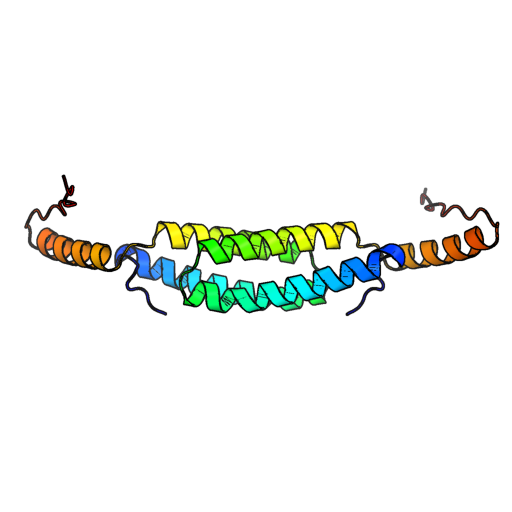5 ? -6.062 -2.004 4.344 1 98.75 25 ILE B O 1
ATOM 927 N N . SER B 1 26 ? -6.301 -4.023 4.992 1 98.38 26 SER B N 1
ATOM 928 C CA . SER B 1 26 ? -7.395 -3.713 5.906 1 98.38 26 SER B CA 1
ATOM 929 C C . SER B 1 26 ? -6.922 -2.828 7.051 1 98.38 26 SER B C 1
ATOM 931 O O . SER B 1 26 ? -7.738 -2.217 7.75 1 98.38 26 SER B O 1
ATOM 933 N N . GLU B 1 27 ? -5.656 -2.793 7.289 1 98.38 27 GLU B N 1
ATOM 934 C CA . GLU B 1 27 ? -5.098 -2.006 8.383 1 98.38 27 GLU B CA 1
ATOM 935 C C . GLU B 1 27 ? -4.84 -0.565 7.953 1 98.38 27 GLU B C 1
ATOM 937 O O . GLU B 1 27 ? -4.703 0.326 8.797 1 98.38 27 GLU B O 1
ATOM 942 N N . LEU B 1 28 ? -4.766 -0.335 6.703 1 98.62 28 LEU B N 1
ATOM 943 C CA . LEU B 1 28 ? -4.297 0.942 6.176 1 98.62 28 LEU B CA 1
ATOM 944 C C . LEU B 1 28 ? -5.258 2.068 6.543 1 98.62 28 LEU B C 1
ATOM 946 O O . LEU B 1 28 ? -4.828 3.141 6.973 1 98.62 28 LEU B O 1
ATOM 950 N N . PRO B 1 29 ? -6.59 1.882 6.461 1 97.5 29 PRO B N 1
ATOM 951 C CA . PRO B 1 29 ? -7.496 2.984 6.789 1 97.5 29 PRO B CA 1
ATOM 952 C C . PRO B 1 29 ? -7.316 3.492 8.219 1 97.5 29 PRO B C 1
ATOM 954 O O . PRO B 1 29 ? -7.277 4.703 8.445 1 97.5 29 PRO B O 1
ATOM 957 N N . ALA B 1 30 ? -7.191 2.57 9.133 1 96.88 30 ALA B N 1
ATOM 958 C CA . ALA B 1 30 ? -7.004 2.975 10.523 1 96.88 30 ALA B CA 1
ATOM 959 C C . ALA B 1 30 ? -5.695 3.738 10.703 1 96.88 30 ALA B C 1
ATOM 961 O O . ALA B 1 30 ? -5.645 4.727 11.438 1 96.88 30 ALA B O 1
ATOM 962 N N . ALA B 1 31 ? -4.621 3.256 10.102 1 97.25 31 ALA B N 1
ATOM 963 C CA . ALA B 1 31 ? -3.33 3.93 10.188 1 97.25 31 ALA B CA 1
ATOM 964 C C . ALA B 1 31 ? -3.428 5.367 9.688 1 97.25 31 ALA B C 1
ATOM 966 O O . ALA B 1 31 ? -2.881 6.285 10.305 1 97.25 31 ALA B O 1
ATOM 967 N N . ILE B 1 32 ? -4.145 5.586 8.609 1 96.69 32 ILE B N 1
ATOM 968 C CA . ILE B 1 32 ? -4.328 6.914 8.031 1 96.69 32 ILE B CA 1
ATOM 969 C C . ILE B 1 32 ? -5.152 7.777 8.977 1 96.69 32 ILE B C 1
ATOM 971 O O . ILE B 1 32 ? -4.797 8.93 9.25 1 96.69 32 ILE B O 1
ATOM 975 N N . GLU B 1 33 ? -6.23 7.223 9.484 1 93.75 33 GLU B N 1
ATOM 976 C CA . GLU B 1 33 ? -7.117 7.957 10.383 1 93.75 33 GLU B CA 1
ATOM 977 C C . GLU B 1 33 ? -6.391 8.391 11.648 1 93.75 33 GLU B C 1
ATOM 979 O O . GLU B 1 33 ? -6.652 9.469 12.188 1 93.75 33 GLU B O 1
ATOM 984 N N . GLU B 1 34 ? -5.484 7.586 12.102 1 94.5 34 GLU B N 1
ATOM 985 C CA . GLU B 1 34 ? -4.758 7.84 13.344 1 94.5 34 GLU B CA 1
ATOM 986 C C . GLU B 1 34 ? -3.479 8.633 13.078 1 94.5 34 GLU B C 1
ATOM 988 O O . GLU B 1 34 ? -2.674 8.844 13.992 1 94.5 34 GLU B O 1
ATOM 993 N N . HIS B 1 35 ? -3.195 8.977 11.859 1 94.88 35 HIS B N 1
ATOM 994 C CA . HIS B 1 35 ? -2.051 9.758 11.414 1 94.88 35 HIS B CA 1
ATOM 995 C C . HIS B 1 35 ? -0.742 9.016 11.648 1 94.88 35 HIS B C 1
ATOM 997 O O . HIS B 1 35 ? 0.275 9.625 11.984 1 94.88 35 HIS B O 1
ATOM 1003 N N . ASP B 1 36 ? -0.86 7.773 11.68 1 96.62 36 ASP B N 1
ATOM 1004 C CA . ASP B 1 36 ? 0.349 6.957 11.711 1 96.62 36 ASP B CA 1
ATOM 1005 C C . ASP B 1 36 ? 0.93 6.781 10.312 1 96.62 36 ASP B C 1
ATOM 1007 O O . ASP B 1 36 ? 0.893 5.684 9.75 1 96.62 36 ASP B O 1
ATOM 1011 N N . PHE B 1 37 ? 1.537 7.766 9.797 1 97.44 37 PHE B N 1
ATOM 1012 C CA . PHE B 1 37 ? 2.018 7.793 8.422 1 97.44 37 PHE B CA 1
ATOM 1013 C C . PHE B 1 37 ? 3.227 6.883 8.25 1 97.44 37 PHE B C 1
ATOM 1015 O O . PHE B 1 37 ? 3.395 6.25 7.203 1 97.44 37 PHE B O 1
ATOM 1022 N N . GLU B 1 38 ? 4.008 6.805 9.305 1 97.44 38 GLU B N 1
ATOM 1023 C CA . GLU B 1 38 ? 5.148 5.895 9.25 1 97.44 38 GLU B CA 1
ATOM 1024 C C . GLU B 1 38 ? 4.691 4.441 9.188 1 97.44 38 GLU B C 1
ATOM 1026 O O . GLU B 1 38 ? 5.219 3.654 8.398 1 97.44 38 GLU B O 1
ATOM 1031 N N . GLY B 1 39 ? 3.719 4.098 9.992 1 98.31 39 GLY B N 1
ATOM 1032 C CA . GLY B 1 39 ? 3.131 2.771 9.906 1 98.31 39 GLY B CA 1
ATOM 1033 C C . GLY B 1 39 ? 2.533 2.465 8.547 1 98.31 39 GLY B C 1
ATOM 1034 O O . GLY B 1 39 ? 2.697 1.358 8.031 1 98.31 39 GLY B O 1
ATOM 1035 N N . CYS B 1 40 ? 1.848 3.453 7.992 1 98.56 40 CYS B N 1
ATOM 1036 C CA . CYS B 1 40 ? 1.271 3.303 6.66 1 98.56 40 CYS B CA 1
ATOM 1037 C C . CYS B 1 40 ? 2.352 2.988 5.633 1 98.56 40 CYS B C 1
ATOM 1039 O O . CYS B 1 40 ? 2.172 2.113 4.785 1 98.56 40 CYS B O 1
ATOM 1041 N N . VAL B 1 41 ? 3.453 3.688 5.672 1 98.81 41 VAL B N 1
ATOM 1042 C CA . VAL B 1 41 ? 4.562 3.482 4.75 1 98.81 41 VAL B CA 1
ATOM 1043 C C . VAL B 1 41 ? 5.082 2.051 4.875 1 98.81 41 VAL B C 1
ATOM 1045 O O . VAL B 1 41 ? 5.309 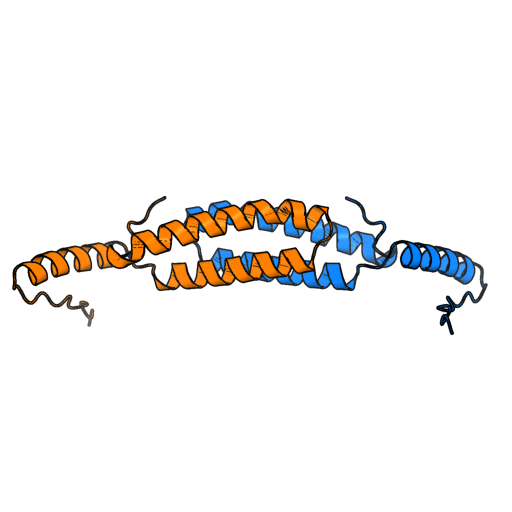1.375 3.869 1 98.81 41 VAL B O 1
ATOM 1048 N N . GLU B 1 42 ? 5.207 1.632 6.086 1 98.75 42 GLU B N 1
ATOM 1049 C CA . GLU B 1 42 ? 5.703 0.281 6.332 1 98.75 42 GLU B CA 1
ATOM 1050 C C . GLU B 1 42 ? 4.742 -0.768 5.781 1 98.75 42 GLU B C 1
ATOM 1052 O O . GLU B 1 42 ? 5.164 -1.731 5.141 1 98.75 42 GLU B O 1
ATOM 1057 N N . ILE B 1 43 ? 3.477 -0.59 6.078 1 98.94 43 ILE B N 1
ATOM 1058 C CA . ILE B 1 43 ? 2.465 -1.519 5.586 1 98.94 43 ILE B CA 1
ATOM 1059 C C . ILE B 1 43 ? 2.482 -1.541 4.059 1 98.94 43 ILE B C 1
ATOM 1061 O O . ILE B 1 43 ? 2.506 -2.613 3.447 1 98.94 43 ILE B O 1
ATOM 1065 N N . ALA B 1 44 ? 2.473 -0.361 3.418 1 98.88 44 ALA B N 1
ATOM 1066 C CA . ALA B 1 44 ? 2.459 -0.266 1.96 1 98.88 44 ALA B CA 1
ATOM 1067 C C . ALA B 1 44 ? 3.713 -0.896 1.358 1 98.88 44 ALA B C 1
ATOM 1069 O O . ALA B 1 44 ? 3.648 -1.539 0.308 1 98.88 44 ALA B O 1
ATOM 1070 N N . ALA B 1 45 ? 4.848 -0.731 1.992 1 98.88 45 ALA B N 1
ATOM 1071 C CA . ALA B 1 45 ? 6.09 -1.341 1.519 1 98.88 45 ALA B CA 1
ATOM 1072 C C . ALA B 1 45 ? 5.996 -2.863 1.548 1 98.88 45 ALA B C 1
ATOM 1074 O O . ALA B 1 45 ? 6.48 -3.539 0.636 1 98.88 45 ALA B O 1
ATOM 1075 N N . THR B 1 46 ? 5.418 -3.391 2.588 1 98.88 46 THR B N 1
ATOM 1076 C CA . THR B 1 46 ? 5.238 -4.836 2.684 1 98.88 46 THR B CA 1
ATOM 1077 C C . THR B 1 46 ? 4.293 -5.336 1.597 1 98.88 46 THR B C 1
ATOM 1079 O O . THR B 1 46 ? 4.516 -6.402 1.016 1 98.88 46 THR B O 1
ATOM 1082 N N . ILE B 1 47 ? 3.25 -4.586 1.344 1 98.94 47 ILE B N 1
ATOM 1083 C CA . ILE B 1 47 ? 2.33 -4.938 0.267 1 98.94 47 ILE B CA 1
ATOM 1084 C C . ILE B 1 47 ? 3.088 -5.004 -1.058 1 98.94 47 ILE B C 1
ATOM 1086 O O . ILE B 1 47 ? 2.887 -5.926 -1.849 1 98.94 47 ILE B O 1
ATOM 1090 N N . ILE B 1 48 ? 3.959 -4.066 -1.291 1 98.94 48 ILE B N 1
ATOM 1091 C CA . ILE B 1 48 ? 4.766 -4.055 -2.506 1 98.94 48 ILE B CA 1
ATOM 1092 C C . ILE B 1 48 ? 5.594 -5.336 -2.588 1 98.94 48 ILE B C 1
ATOM 1094 O O . ILE B 1 48 ? 5.621 -6 -3.629 1 98.94 48 ILE B O 1
ATOM 1098 N N . LEU B 1 49 ? 6.238 -5.656 -1.497 1 98.88 49 LEU B N 1
ATOM 1099 C CA . LEU B 1 49 ? 7.07 -6.855 -1.474 1 98.88 49 LEU B CA 1
ATOM 1100 C C . LEU B 1 49 ? 6.234 -8.102 -1.766 1 98.88 49 LEU B C 1
ATOM 1102 O O . LEU B 1 49 ? 6.633 -8.945 -2.574 1 98.88 49 LEU B O 1
ATOM 1106 N N . ASN B 1 50 ? 5.09 -8.219 -1.113 1 98.81 50 ASN B N 1
ATOM 1107 C CA . ASN B 1 50 ? 4.215 -9.367 -1.342 1 98.81 50 ASN B CA 1
ATOM 1108 C C . ASN B 1 50 ? 3.789 -9.461 -2.805 1 98.81 50 ASN B C 1
ATOM 1110 O O . ASN B 1 50 ? 3.777 -10.547 -3.381 1 98.81 50 ASN B O 1
ATOM 1114 N N . CYS B 1 51 ? 3.457 -8.352 -3.373 1 98.69 51 CYS B N 1
ATOM 1115 C CA . CYS B 1 51 ? 2.982 -8.328 -4.754 1 98.69 51 CYS B CA 1
ATOM 1116 C C . CYS B 1 51 ? 4.105 -8.688 -5.719 1 98.69 51 CYS B C 1
ATOM 1118 O O . CYS B 1 51 ? 3.875 -9.375 -6.719 1 98.69 51 CYS B O 1
ATOM 1120 N N . LYS B 1 52 ? 5.281 -8.18 -5.469 1 98.56 52 LYS B N 1
ATOM 1121 C CA . LYS B 1 52 ? 6.418 -8.555 -6.305 1 98.56 52 LYS B CA 1
ATOM 1122 C C . LYS B 1 52 ? 6.668 -10.062 -6.242 1 98.56 52 LYS B C 1
ATOM 1124 O O . LYS B 1 52 ? 6.945 -10.688 -7.266 1 98.56 52 LYS B O 1
ATOM 1129 N N . ASP B 1 53 ? 6.574 -10.656 -5.066 1 98 53 ASP B N 1
ATOM 1130 C CA . ASP B 1 53 ? 6.734 -12.102 -4.914 1 98 53 ASP B CA 1
ATOM 1131 C C . ASP B 1 53 ? 5.641 -12.859 -5.664 1 98 53 ASP B C 1
ATOM 1133 O O . ASP B 1 53 ? 5.918 -13.852 -6.344 1 98 53 ASP B O 1
ATOM 1137 N N . LEU B 1 54 ? 4.449 -12.375 -5.539 1 97.94 54 LEU B N 1
ATOM 1138 C CA . LEU B 1 54 ? 3.33 -13.008 -6.227 1 97.94 54 LEU B CA 1
ATOM 1139 C C . LEU B 1 54 ? 3.506 -12.945 -7.738 1 97.94 54 LEU B C 1
ATOM 1141 O O . LEU B 1 54 ? 3.25 -13.922 -8.445 1 97.94 54 LEU B O 1
ATOM 1145 N N . LYS B 1 55 ? 3.912 -11.812 -8.18 1 97.31 55 LYS B N 1
ATOM 1146 C CA . LYS B 1 55 ? 4.156 -11.648 -9.609 1 97.31 55 LYS B CA 1
ATOM 1147 C C . LYS B 1 55 ? 5.223 -12.625 -10.102 1 97.31 55 LYS B C 1
ATOM 1149 O O . LYS B 1 55 ? 5.082 -13.219 -11.172 1 97.31 55 LYS B O 1
ATOM 1154 N N . ARG B 1 56 ? 6.23 -12.797 -9.352 1 96.69 56 ARG B N 1
ATOM 1155 C CA . ARG B 1 56 ? 7.324 -13.703 -9.695 1 96.69 56 ARG B CA 1
ATOM 1156 C C . ARG B 1 56 ? 6.836 -15.141 -9.797 1 96.69 56 ARG B C 1
ATOM 1158 O O . ARG B 1 56 ? 7.305 -15.906 -10.648 1 96.69 56 ARG B O 1
ATOM 1165 N N . MET B 1 57 ? 5.898 -15.445 -9.016 1 95.44 57 MET B N 1
ATOM 1166 C CA . MET B 1 57 ? 5.41 -16.812 -8.938 1 95.44 57 MET B CA 1
ATOM 1167 C C . MET B 1 57 ? 4.312 -17.062 -9.969 1 95.44 57 MET B C 1
ATOM 1169 O O . MET B 1 57 ? 3.934 -18.219 -10.203 1 95.44 57 MET B O 1
ATOM 1173 N N . GLU B 1 58 ? 3.805 -16.047 -10.484 1 95.38 58 GLU B N 1
ATOM 1174 C CA . GLU B 1 58 ? 2.658 -16.172 -11.383 1 95.38 58 GLU B CA 1
ATOM 1175 C C . GLU B 1 58 ? 3.094 -16.625 -12.773 1 95.38 58 GLU B C 1
ATOM 1177 O O . GLU B 1 58 ? 4.109 -16.141 -13.297 1 95.38 58 GLU B O 1
ATOM 1182 N N . HIS B 1 59 ? 2.32 -17.5 -13.406 1 91.75 59 HIS B N 1
ATOM 1183 C CA . HIS B 1 59 ? 2.514 -17.984 -14.773 1 91.75 59 HIS B CA 1
ATOM 1184 C C . HIS B 1 59 ? 1.187 -18.078 -15.516 1 91.75 59 HIS B C 1
ATOM 1186 O O . HIS B 1 59 ? 0.13 -18.219 -14.898 1 91.75 59 HIS B O 1
ATOM 1192 N N . PRO B 1 60 ? 1.351 -17.922 -16.859 1 90.31 60 PRO B N 1
ATOM 1193 C CA . PRO B 1 60 ? 0.125 -18.203 -17.609 1 90.31 60 PRO B CA 1
ATOM 1194 C C . PRO B 1 60 ? -0.427 -19.594 -17.328 1 90.31 60 PRO B C 1
ATOM 1196 O O . PRO B 1 60 ? 0.344 -20.547 -17.172 1 90.31 60 PRO B O 1
ATOM 1199 N N . GLU B 1 61 ? -1.695 -19.656 -17.266 1 87.5 61 GLU B N 1
ATOM 1200 C CA . GLU B 1 61 ? -2.361 -20.906 -16.906 1 87.5 61 GLU B CA 1
ATOM 1201 C C . GLU B 1 61 ? -1.888 -22.062 -17.781 1 87.5 61 GLU B C 1
ATOM 1203 O O . GLU B 1 61 ? -1.734 -23.188 -17.312 1 87.5 61 GLU B O 1
ATOM 1208 N N . GLN B 1 62 ? -1.726 -21.766 -19.016 1 88.19 62 GLN B N 1
ATOM 1209 C CA . GLN B 1 62 ? -1.28 -22.797 -19.953 1 88.19 62 GLN B CA 1
ATOM 1210 C C . GLN B 1 62 ? 0.074 -23.359 -19.531 1 88.19 62 GLN B C 1
ATOM 1212 O O . GLN B 1 62 ? 0.303 -24.562 -19.625 1 88.19 62 GLN B O 1
ATOM 1217 N N . VAL B 1 63 ? 0.916 -22.469 -19.094 1 89.81 63 VAL B N 1
ATOM 1218 C CA . VAL B 1 63 ? 2.244 -22.875 -18.656 1 89.81 63 VAL B CA 1
ATOM 1219 C C . VAL B 1 63 ? 2.127 -23.734 -17.391 1 89.81 63 VAL B C 1
ATOM 1221 O O . VAL B 1 63 ? 2.801 -24.766 -17.281 1 89.81 63 VAL B O 1
ATOM 1224 N N . VAL B 1 64 ? 1.259 -23.406 -16.547 1 88.44 64 VAL B N 1
ATOM 1225 C CA . VAL B 1 64 ? 1.04 -24.156 -15.32 1 88.44 64 VAL B CA 1
ATOM 1226 C C . VAL B 1 64 ? 0.536 -25.562 -15.648 1 88.44 64 VAL B C 1
ATOM 1228 O O . VAL B 1 64 ? 1.037 -26.547 -15.109 1 88.44 64 VAL B O 1
ATOM 1231 N N . ARG B 1 65 ? -0.33 -25.641 -16.562 1 86.06 65 ARG B N 1
ATOM 1232 C CA . ARG B 1 65 ? -0.889 -26.938 -16.953 1 86.06 65 ARG B CA 1
ATOM 1233 C C . ARG B 1 65 ? 0.18 -27.828 -17.562 1 86.06 65 ARG B C 1
ATOM 1235 O O . ARG B 1 65 ? 0.262 -29.016 -17.25 1 86.06 65 ARG B O 1
ATOM 1242 N N . LEU B 1 66 ? 0.955 -27.25 -18.422 1 87.38 66 LEU B N 1
ATOM 1243 C CA . LEU B 1 66 ? 2.023 -28 -19.078 1 87.38 66 LEU B CA 1
ATOM 1244 C C . LEU B 1 66 ? 3.021 -28.516 -18.047 1 87.38 66 LEU B C 1
ATOM 1246 O O . LEU B 1 66 ? 3.467 -29.672 -18.125 1 87.38 66 LEU B O 1
ATOM 1250 N N . HIS B 1 67 ? 3.25 -27.672 -17.141 1 86.19 67 HIS B N 1
ATOM 1251 C CA . HIS B 1 67 ? 4.176 -28.078 -16.078 1 86.19 67 HIS B CA 1
ATOM 1252 C C . HIS B 1 67 ? 3.602 -29.219 -15.25 1 86.19 67 HIS B C 1
ATOM 1254 O O . HIS B 1 67 ? 4.32 -30.156 -14.883 1 86.19 67 HIS B O 1
ATOM 1260 N N . GLU B 1 68 ? 2.398 -29.172 -14.922 1 84.88 68 GLU B N 1
ATOM 1261 C CA . GLU B 1 68 ? 1.765 -30.219 -14.109 1 84.88 68 GLU B CA 1
ATOM 1262 C C . GLU B 1 68 ? 1.71 -31.547 -14.859 1 84.88 68 GLU B C 1
ATOM 1264 O O . GLU B 1 68 ? 1.95 -32.594 -14.273 1 84.88 68 GLU B O 1
ATOM 1269 N N . ILE B 1 69 ? 1.465 -31.453 -16.141 1 84.38 69 ILE B N 1
ATOM 1270 C CA . ILE B 1 69 ? 1.454 -32.656 -16.969 1 84.38 69 ILE B CA 1
ATOM 1271 C C . ILE B 1 69 ? 2.861 -33.25 -17.047 1 84.38 69 ILE B C 1
ATOM 1273 O O . ILE B 1 69 ? 3.047 -34.438 -16.844 1 84.38 69 ILE B O 1
ATOM 1277 N N . ALA B 1 70 ? 3.807 -32.469 -17.312 1 83.56 70 ALA B N 1
ATOM 1278 C CA . ALA B 1 70 ? 5.195 -32.906 -17.406 1 83.56 70 ALA B CA 1
ATOM 1279 C C . ALA B 1 70 ? 5.664 -33.531 -16.094 1 83.56 70 ALA B C 1
ATOM 1281 O O . ALA B 1 70 ? 6.363 -34.531 -16.094 1 83.56 70 ALA B O 1
ATOM 1282 N N . SER B 1 71 ? 5.234 -32.906 -15.008 1 79.5 71 SER B N 1
ATOM 1283 C CA . SER B 1 71 ? 5.617 -33.406 -13.695 1 79.5 71 SER B CA 1
ATOM 1284 C C . SER B 1 71 ? 5.031 -34.781 -13.438 1 79.5 71 SER B C 1
ATOM 1286 O O . SER B 1 71 ? 5.68 -35.656 -12.82 1 79.5 71 SER B O 1
ATOM 1288 N N . LYS B 1 72 ? 3.834 -35.031 -13.938 1 80.19 72 LYS B N 1
ATOM 1289 C CA . LYS B 1 72 ? 3.193 -36.344 -13.789 1 80.19 72 LYS B CA 1
ATOM 1290 C C . LYS B 1 72 ? 3.955 -37.406 -14.547 1 80.19 72 LYS B C 1
ATOM 1292 O O . LYS B 1 72 ? 4.117 -38.531 -14.055 1 80.19 72 LYS B O 1
ATOM 1297 N N . PHE B 1 73 ? 4.465 -37 -15.641 1 80.06 73 PHE B N 1
ATOM 1298 C CA . PHE B 1 73 ? 5.195 -37.969 -16.453 1 80.06 73 PHE B CA 1
ATOM 1299 C C . PHE B 1 73 ? 6.578 -38.219 -15.875 1 80.06 73 PHE B C 1
ATOM 1301 O O . PHE B 1 73 ? 7.043 -39.375 -15.859 1 80.06 73 PHE B O 1
ATOM 1308 N N . ALA B 1 74 ? 7.184 -37.156 -15.375 1 76.44 74 ALA B N 1
ATOM 1309 C CA . ALA B 1 74 ? 8.5 -37.312 -14.758 1 76.44 74 ALA B CA 1
ATOM 1310 C C . ALA B 1 74 ? 8.422 -38.219 -13.531 1 76.44 74 ALA B C 1
ATOM 1312 O O . ALA B 1 74 ? 9.297 -39.062 -13.312 1 76.44 74 ALA B O 1
ATOM 1313 N N . ASN B 1 75 ? 7.367 -38.125 -12.914 1 78.62 75 ASN B N 1
ATOM 1314 C CA . ASN B 1 75 ? 7.184 -38.938 -11.719 1 78.62 75 ASN B CA 1
ATOM 1315 C C . ASN B 1 75 ? 6.98 -40.406 -12.086 1 78.62 75 ASN B C 1
ATOM 1317 O O . ASN B 1 75 ? 7.227 -41.312 -11.266 1 78.62 75 ASN B O 1
ATOM 1321 N N . ARG B 1 76 ? 6.609 -40.625 -13.391 1 81 76 ARG B N 1
ATOM 1322 C CA . ARG B 1 76 ? 6.418 -41.969 -13.875 1 81 76 ARG B CA 1
ATOM 1323 C C . ARG B 1 76 ? 7.648 -42.469 -14.641 1 81 76 ARG B C 1
ATOM 1325 O O . ARG B 1 76 ? 7.605 -43.5 -15.297 1 81 76 ARG B O 1
ATOM 1332 N N . GLY B 1 77 ? 8.758 -41.656 -14.469 1 73.56 77 GLY B N 1
ATOM 1333 C CA . GLY B 1 77 ? 10.008 -42.062 -15.094 1 73.56 77 GLY B CA 1
ATOM 1334 C C . GLY B 1 77 ? 10.117 -41.625 -16.547 1 73.56 77 GLY B C 1
ATOM 1335 O O . GLY B 1 77 ? 10.977 -42.125 -17.281 1 73.56 77 GLY B O 1
ATOM 1336 N N . LEU B 1 78 ? 9.039 -40.719 -16.984 1 66.5 78 LEU B N 1
ATOM 1337 C CA . LEU B 1 78 ? 9.086 -40.25 -18.359 1 66.5 78 LEU B CA 1
ATOM 1338 C C . LEU B 1 78 ? 9.719 -38.875 -18.438 1 66.5 78 LEU B C 1
ATOM 1340 O O . LEU B 1 78 ? 9.422 -38 -17.625 1 66.5 78 LEU B O 1
ATOM 1344 N N . ASN B 1 79 ? 10.906 -38.625 -19.109 1 60.16 79 ASN B N 1
ATOM 1345 C CA . ASN B 1 79 ? 11.562 -37.344 -19.297 1 60.16 79 ASN B CA 1
ATOM 1346 C C . ASN B 1 79 ? 10.719 -36.375 -20.141 1 60.16 79 ASN B C 1
ATOM 1348 O O . ASN B 1 79 ? 10.492 -36.656 -21.328 1 60.16 79 ASN B O 1
ATOM 1352 N N . VAL B 1 80 ? 9.812 -35.625 -19.609 1 57.34 80 VAL B N 1
ATOM 1353 C CA . VAL B 1 80 ? 8.961 -34.719 -20.359 1 57.34 80 VAL B CA 1
ATOM 1354 C C . VAL B 1 80 ? 9.539 -33.312 -20.312 1 57.34 80 VAL B C 1
ATOM 1356 O O . VAL B 1 80 ? 9.961 -32.844 -19.266 1 57.34 80 VAL B O 1
ATOM 1359 N N . SER B 1 81 ? 10.234 -32.812 -21.438 1 54.16 81 SER B N 1
ATOM 1360 C CA . SER B 1 81 ? 10.766 -31.453 -21.484 1 54.16 81 SER B CA 1
ATOM 1361 C C . SER B 1 81 ? 9.773 -30.5 -22.141 1 54.16 81 SER B C 1
ATOM 1363 O O . SER B 1 81 ? 9.117 -30.859 -23.125 1 54.16 81 SER B O 1
ATOM 1365 N N . THR B 1 82 ? 9.195 -29.609 -21.453 1 54 82 THR B N 1
ATOM 1366 C CA . THR B 1 82 ? 8.352 -28.562 -22.016 1 54 82 THR B CA 1
ATOM 1367 C C . THR B 1 82 ? 9.102 -27.781 -23.078 1 54 82 THR B C 1
ATOM 1369 O O . THR B 1 82 ? 10.203 -27.281 -22.844 1 54 82 THR B O 1
ATOM 1372 N N . VAL B 1 83 ? 8.906 -27.969 -24.344 1 51.81 83 VAL B N 1
ATOM 1373 C CA . VAL B 1 83 ? 9.594 -27.266 -25.422 1 51.81 83 VAL B CA 1
ATOM 1374 C C . VAL B 1 83 ? 8.766 -26.062 -25.859 1 51.81 83 VAL B C 1
ATOM 1376 O O . VAL B 1 83 ? 7.535 -26.109 -25.875 1 51.81 83 VAL B O 1
ATOM 1379 N N . ARG B 1 84 ? 9.133 -24.766 -25.391 1 50.28 84 ARG B N 1
ATOM 1380 C CA . ARG B 1 84 ? 8.523 -23.547 -25.891 1 50.28 84 ARG B CA 1
ATOM 1381 C C . ARG B 1 84 ? 8.602 -23.484 -27.422 1 50.28 84 ARG B C 1
ATOM 1383 O O . ARG B 1 84 ? 9.641 -23.781 -28 1 50.28 84 ARG B O 1
ATOM 1390 N N . ARG B 1 85 ? 7.477 -23.469 -28.062 1 48.66 85 ARG B N 1
ATOM 1391 C CA . ARG B 1 85 ? 7.453 -23.406 -29.516 1 48.66 85 ARG B CA 1
ATOM 1392 C C . ARG B 1 85 ? 7.969 -22.062 -30.016 1 48.66 85 ARG B C 1
ATOM 1394 O O . ARG B 1 85 ? 7.523 -21.016 -29.562 1 48.66 85 ARG B O 1
ATOM 1401 N N . SER B 1 86 ? 9.242 -21.906 -30.25 1 46.38 86 SER B N 1
ATOM 1402 C CA . SER B 1 86 ? 9.781 -20.734 -30.938 1 46.38 86 SER B CA 1
ATOM 1403 C C . SER B 1 86 ? 9.039 -20.453 -32.25 1 46.38 86 SER B C 1
ATOM 1405 O O . SER B 1 86 ? 8.93 -21.328 -33.094 1 46.38 86 SER B O 1
ATOM 1407 N N . PHE B 1 87 ? 7.926 -19.734 -32.219 1 39.88 87 PHE B N 1
ATOM 1408 C CA . PHE B 1 87 ? 7.426 -19.375 -33.531 1 39.88 87 PHE B CA 1
ATOM 1409 C C . PHE B 1 87 ? 8.508 -18.688 -34.344 1 39.88 87 PHE B C 1
ATOM 1411 O O . PHE B 1 87 ? 9.125 -17.719 -33.906 1 39.88 87 PHE B O 1
ATOM 1418 N N . GLN B 1 88 ? 9.148 -19.375 -35.344 1 33.53 88 GLN B N 1
ATOM 1419 C CA . GLN B 1 88 ? 9.906 -18.734 -36.406 1 33.53 88 GLN B CA 1
ATOM 1420 C C . GLN B 1 88 ? 9.062 -17.672 -37.125 1 33.53 88 GLN B C 1
ATOM 1422 O O . GLN B 1 88 ? 7.883 -17.891 -37.406 1 33.53 88 GLN B O 1
#

Sequence (176 aa):
MNLNRFLKADREKAERLFISTRDLISELPAAIEEHDFEGCVEIAATIILNCKDLKRMEHPEQVVRLHEIASKFANRGLNVSTVRRSFQMNLNRFLKADREKAERLFISTRDLISELPAAIEEHDFEGCVEIAATIILNCKDLKRMEHPEQVVRLHEIASKFANRGLNVSTVRRSFQ

Foldseek 3Di:
DDQLQAAPVCSVVLVVLVVLLVVLVVCLVVCVVVVVVVSNVVSVVSNVVSVVVNVVRGHDNVVNVLVVVCVVCVVVVHNDDDDDPPPD/DDQLQAAPVCSVVLVVLVVLLVVLVVCLVVCVVVVVVVSNVVSVVSNVVSVVVNVVRGHDSVVNVLVVVCVVCVVVVHNDDDDPPPPD

Solvent-accessible surface area (backbone atoms only — not comparable to full-atom values): 9865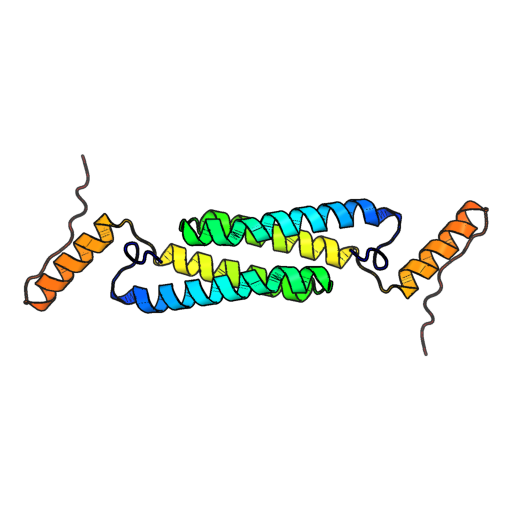 Å² total; per-residue (Å²): 135,86,57,62,35,28,43,80,91,43,36,65,61,49,50,53,45,52,52,53,40,53,54,49,58,67,47,41,63,59,28,58,74,70,66,33,32,68,58,38,35,53,47,29,51,50,43,32,52,48,29,54,53,46,50,71,52,48,44,60,48,70,58,32,52,52,48,52,53,32,51,58,35,42,73,71,76,36,90,55,74,87,74,79,78,74,81,126,135,85,56,62,34,30,43,79,90,44,36,66,60,50,50,54,44,52,52,51,43,54,54,49,57,68,47,42,62,57,27,58,77,69,65,33,32,68,59,36,36,51,48,30,51,49,44,32,53,48,29,53,54,48,52,70,53,48,45,58,48,68,56,33,51,51,50,53,53,30,50,55,34,42,75,70,75,36,90,57,75,87,74,79,78,73,80,127

pLDDT: mean 88.06, std 15.58, range [33.53, 98.94]

Secondary structure (DSSP, 8-state):
---TTB-GGGHHHHHHHHHHHHHHHHHHHHHHHTT-HHHHHHHHHHHHHHHHHHHHHB--HHHHHHHHHHHHHHHTT-----------/---TTB-GGGHHHHHHHHHHHHHHHHHHHHHHHTT-HHHHHHHHHHHHHHHHHHHHHB--HHHHHHHHHHHHHHHTT-----------

InterPro domains:
  IPR020278 Small protein YqaH-like [PF17448] (1-87)

Radius of gyration: 25.18 Å; Cα contacts (8 Å, |Δi|>4): 160; chains: 2; bounding box: 29×86×66 Å